Protein AF-A0A7W0YR67-F1 (afdb_monomer_lite)

Radius of gyration: 25.01 Å; chains: 1; bounding box: 57×49×64 Å

Sequence (135 aa):
MSIEDPDMTQKIRAREPGALRSVVREHLPVLLRAARAAGLPPDRAEDAVQETFLTFLRRAHEFDGRARVRTWLYGILLNKVSREREGVRRAEETDEIDAVVEARFNESGRWSRPPRGPDARADVPPRACLARRLP

pLDDT: mean 79.94, std 18.49, range [32.81, 98.31]

Structure (mmCIF, N/CA/C/O backbone):
data_AF-A0A7W0YR67-F1
#
_entry.id   AF-A0A7W0YR67-F1
#
loop_
_atom_site.group_PDB
_atom_site.id
_atom_site.type_symbol
_atom_site.label_atom_id
_atom_site.label_alt_id
_atom_site.label_comp_id
_atom_site.label_asym_id
_atom_site.label_entity_id
_atom_site.label_seq_id
_atom_site.pdbx_PDB_ins_code
_atom_site.Cartn_x
_atom_site.Cartn_y
_atom_site.Cartn_z
_atom_site.occupancy
_atom_site.B_iso_or_equiv
_atom_site.auth_seq_id
_atom_site.auth_comp_id
_atom_site.auth_asym_id
_atom_site.auth_atom_id
_atom_site.pdbx_PDB_model_num
ATOM 1 N N . MET A 1 1 ? -0.780 -4.186 20.617 1.00 58.69 1 MET A N 1
ATOM 2 C CA . MET A 1 1 ? -2.142 -3.918 20.121 1.00 58.69 1 MET A CA 1
ATOM 3 C C . MET A 1 1 ? -2.432 -4.945 19.042 1.00 58.69 1 MET A C 1
ATOM 5 O O . MET A 1 1 ? -1.643 -5.026 18.107 1.00 58.69 1 MET A O 1
ATOM 9 N N . SER A 1 2 ? -3.438 -5.796 19.249 1.00 68.75 2 SER A N 1
ATOM 10 C CA . SER A 1 2 ? -3.843 -6.839 18.292 1.00 68.75 2 SER A CA 1
ATOM 11 C C . SER A 1 2 ? -4.813 -6.241 17.269 1.00 68.75 2 SER A C 1
ATOM 13 O O . SER A 1 2 ? -5.603 -5.381 17.644 1.00 68.75 2 SER A O 1
ATOM 15 N N . ILE A 1 3 ? -4.778 -6.662 16.002 1.00 67.75 3 ILE A N 1
ATOM 16 C CA . ILE A 1 3 ? -5.771 -6.244 14.988 1.00 67.75 3 ILE A CA 1
ATOM 17 C C . ILE A 1 3 ? -7.176 -6.804 15.228 1.00 67.75 3 ILE A C 1
ATOM 19 O O . ILE A 1 3 ? -8.126 -6.316 14.624 1.00 67.75 3 ILE A O 1
ATOM 23 N N . GLU A 1 4 ? -7.307 -7.786 16.119 1.00 71.44 4 GLU A N 1
ATOM 24 C CA . GLU A 1 4 ? -8.591 -8.355 16.551 1.00 71.44 4 GLU A CA 1
ATOM 25 C C . GLU A 1 4 ? -9.282 -7.518 17.637 1.00 71.44 4 GLU A C 1
ATOM 27 O O . GLU A 1 4 ? -10.349 -7.883 18.121 1.00 71.44 4 GLU A O 1
ATOM 32 N N . ASP A 1 5 ? -8.673 -6.398 18.032 1.00 77.19 5 ASP A N 1
ATOM 33 C CA . ASP A 1 5 ? -9.279 -5.429 18.936 1.00 77.19 5 ASP A CA 1
ATOM 34 C C . ASP A 1 5 ? -10.636 -4.961 18.363 1.00 77.19 5 ASP A C 1
ATOM 36 O O . ASP A 1 5 ? -10.673 -4.478 17.224 1.00 77.19 5 ASP A O 1
ATOM 40 N N . PRO A 1 6 ? -11.749 -5.100 19.109 1.00 76.50 6 PRO A N 1
ATOM 41 C CA . PRO A 1 6 ? -13.081 -4.727 18.630 1.00 76.50 6 PRO A CA 1
ATOM 42 C C . PRO A 1 6 ? -13.163 -3.252 18.211 1.00 76.50 6 PRO A C 1
ATOM 44 O O . PRO A 1 6 ? -13.922 -2.913 17.301 1.00 76.50 6 PRO A O 1
ATOM 47 N N . ASP A 1 7 ? -12.308 -2.397 18.779 1.00 89.19 7 ASP A N 1
ATOM 48 C CA . ASP A 1 7 ? -12.262 -0.967 18.474 1.00 89.19 7 ASP A CA 1
ATOM 49 C C . ASP A 1 7 ? -11.269 -0.622 17.353 1.00 89.19 7 ASP A C 1
ATOM 51 O O . ASP A 1 7 ? -11.077 0.552 17.023 1.00 89.19 7 ASP A O 1
ATOM 55 N N . MET A 1 8 ? -10.624 -1.614 16.724 1.00 88.75 8 MET A N 1
ATOM 56 C CA . MET A 1 8 ? -9.596 -1.386 15.701 1.00 88.75 8 MET A CA 1
ATOM 57 C C . MET A 1 8 ? -10.107 -0.506 14.554 1.00 88.75 8 MET A C 1
ATOM 59 O O . MET A 1 8 ? -9.393 0.382 14.086 1.00 88.75 8 MET A O 1
ATOM 63 N N . THR A 1 9 ? -11.362 -0.685 14.137 1.00 92.81 9 THR A N 1
ATOM 64 C CA . THR A 1 9 ? -11.992 0.155 13.106 1.00 92.81 9 THR A CA 1
ATOM 65 C C . THR A 1 9 ? -12.023 1.625 13.521 1.00 92.81 9 THR A C 1
ATOM 67 O O . THR A 1 9 ? -11.629 2.494 12.740 1.00 92.81 9 THR A O 1
ATOM 70 N N . GLN A 1 10 ? -12.440 1.921 14.754 1.00 94.50 10 GLN A N 1
ATOM 71 C CA . GLN A 1 10 ? -12.506 3.291 15.259 1.00 94.50 10 GLN A CA 1
ATOM 72 C C . GLN A 1 10 ? -11.108 3.900 15.389 1.00 94.50 10 GLN A C 1
ATOM 74 O O . GLN A 1 10 ? -10.892 5.032 14.956 1.00 94.50 10 GLN A O 1
ATOM 79 N N . LYS A 1 11 ? -10.138 3.129 15.888 1.00 94.69 11 LYS A N 1
ATOM 80 C CA . LYS A 1 11 ? -8.743 3.570 16.036 1.00 94.69 11 LYS A CA 1
ATOM 81 C C . LYS A 1 11 ? -8.080 3.855 14.685 1.00 94.69 11 LYS A C 1
ATOM 83 O O . LYS A 1 11 ? -7.356 4.842 14.547 1.00 94.69 11 LYS A O 1
ATOM 88 N N . ILE A 1 12 ? -8.363 3.047 13.658 1.00 95.81 12 ILE A N 1
ATOM 89 C CA . ILE A 1 12 ? -7.921 3.307 12.277 1.00 95.81 12 ILE A CA 1
ATOM 90 C C . ILE A 1 12 ? -8.550 4.602 11.750 1.00 95.81 12 ILE A C 1
ATOM 92 O O . ILE A 1 12 ? -7.826 5.450 11.222 1.00 95.81 12 ILE A O 1
ATOM 96 N N . ARG A 1 13 ? -9.864 4.799 11.930 1.00 95.12 13 ARG A N 1
ATOM 97 C CA . ARG A 1 13 ? -10.559 6.021 11.482 1.00 95.12 13 ARG A CA 1
ATOM 98 C C . ARG A 1 13 ? -10.021 7.278 12.152 1.00 95.12 13 ARG A C 1
ATOM 100 O O . ARG A 1 13 ? -9.799 8.279 11.475 1.00 95.12 13 ARG A O 1
ATOM 107 N N . ALA A 1 14 ? -9.767 7.202 13.456 1.00 95.69 14 ALA A N 1
ATOM 108 C CA . ALA A 1 14 ? -9.162 8.267 14.251 1.00 95.69 14 ALA A CA 1
ATOM 109 C C . ALA A 1 14 ? -7.672 8.491 13.931 1.00 95.69 14 ALA A C 1
ATOM 111 O O . ALA A 1 14 ? -7.052 9.398 14.481 1.00 95.69 14 ALA A O 1
ATOM 112 N N . ARG A 1 15 ? -7.092 7.685 13.028 1.00 95.88 15 ARG A N 1
ATOM 113 C CA . ARG A 1 15 ? -5.674 7.700 12.653 1.00 95.88 15 ARG A CA 1
ATOM 114 C C . ARG A 1 15 ? -4.746 7.568 13.859 1.00 95.88 15 ARG A C 1
ATOM 116 O O . ARG A 1 15 ? -3.670 8.167 13.890 1.00 95.88 15 ARG A O 1
ATOM 123 N N . GLU A 1 16 ? -5.135 6.750 14.833 1.00 96.88 16 GLU A N 1
ATOM 124 C CA . GLU A 1 16 ? -4.297 6.501 15.997 1.00 96.88 16 GLU A CA 1
ATOM 125 C C . GLU A 1 16 ? -2.961 5.876 15.567 1.00 96.88 16 GLU A C 1
ATOM 127 O O . GLU A 1 16 ? -2.945 4.806 14.943 1.00 96.88 16 GLU A O 1
ATOM 132 N N . PRO A 1 17 ? -1.814 6.480 15.927 1.00 95.69 17 PRO A N 1
ATOM 133 C CA . PRO A 1 17 ? -0.513 5.998 15.476 1.00 95.69 17 PRO A CA 1
ATOM 134 C C . PRO A 1 17 ? -0.233 4.531 15.839 1.00 95.69 17 PRO A C 1
ATOM 136 O O . PRO A 1 17 ? 0.445 3.826 15.091 1.00 95.69 17 PRO A O 1
ATOM 139 N N . GLY A 1 18 ? -0.758 4.048 16.972 1.00 95.69 18 GLY A N 1
ATOM 140 C CA . GLY A 1 18 ? -0.630 2.653 17.405 1.00 95.69 18 GLY A CA 1
ATOM 141 C C . GLY A 1 18 ? -1.379 1.659 16.510 1.00 95.69 18 GLY A C 1
ATOM 142 O O . GLY A 1 18 ? -0.810 0.625 16.145 1.00 95.69 18 GLY A O 1
ATOM 143 N N . ALA A 1 19 ? -2.610 1.987 16.104 1.00 95.31 19 ALA A N 1
ATOM 144 C CA . ALA A 1 19 ? -3.396 1.187 15.161 1.00 95.31 19 ALA A CA 1
ATOM 145 C C . ALA A 1 19 ? -2.720 1.118 13.798 1.00 95.31 19 ALA A C 1
ATOM 147 O O . ALA A 1 19 ? -2.440 0.028 13.300 1.00 95.31 19 ALA A O 1
ATOM 148 N N . LEU A 1 20 ? -2.381 2.279 13.234 1.00 95.69 20 LEU A N 1
ATOM 149 C CA . LEU A 1 20 ? -1.775 2.359 11.907 1.00 95.69 20 LEU A CA 1
ATOM 150 C C . LEU A 1 20 ? -0.446 1.590 11.848 1.00 95.69 20 LEU A C 1
ATOM 152 O O . LEU A 1 20 ? -0.234 0.803 10.927 1.00 95.69 20 LEU A O 1
ATOM 156 N N . ARG A 1 21 ? 0.419 1.738 12.864 1.00 96.62 21 ARG A N 1
ATOM 157 C CA . ARG A 1 21 ? 1.674 0.971 12.958 1.00 96.62 21 ARG A CA 1
ATOM 158 C C . ARG A 1 21 ? 1.444 -0.535 13.048 1.00 96.62 21 ARG A C 1
ATOM 160 O O . ARG A 1 21 ? 2.203 -1.292 12.448 1.00 96.62 21 ARG A O 1
ATOM 167 N N . SER A 1 22 ? 0.422 -0.970 13.784 1.00 95.88 22 SER A N 1
ATOM 168 C CA . SER A 1 22 ? 0.108 -2.396 13.927 1.00 95.88 22 SER A CA 1
ATOM 169 C C . SER A 1 22 ? -0.335 -2.995 12.592 1.00 95.88 22 SER A C 1
ATOM 171 O O . SER A 1 22 ? 0.222 -4.007 12.175 1.00 95.88 22 SER A O 1
ATOM 173 N N . VAL A 1 23 ? -1.224 -2.300 11.874 1.00 95.88 23 VAL A N 1
ATOM 174 C CA . VAL A 1 23 ? -1.679 -2.680 10.526 1.00 95.88 23 VAL A CA 1
ATOM 175 C C . VAL A 1 23 ? -0.507 -2.799 9.548 1.00 95.88 23 VAL A C 1
ATOM 177 O O . VAL A 1 23 ? -0.395 -3.798 8.838 1.00 95.88 23 VAL A O 1
ATOM 180 N N . VAL A 1 24 ? 0.387 -1.803 9.518 1.00 96.38 24 VAL A N 1
ATOM 181 C CA . VAL A 1 24 ? 1.557 -1.818 8.625 1.00 96.38 24 VAL A CA 1
ATOM 182 C C . VAL A 1 24 ? 2.472 -2.995 8.951 1.00 96.38 24 VAL A C 1
ATOM 184 O O . VAL A 1 24 ? 2.783 -3.790 8.067 1.00 96.38 24 VAL A O 1
ATOM 187 N N . ARG A 1 25 ? 2.876 -3.136 10.219 1.00 96.56 25 ARG A N 1
ATOM 188 C CA . ARG A 1 25 ? 3.815 -4.180 10.655 1.00 96.56 25 ARG A CA 1
ATOM 189 C C . ARG A 1 25 ? 3.313 -5.580 10.321 1.00 96.56 25 ARG A C 1
ATOM 191 O O . ARG A 1 25 ? 4.094 -6.426 9.902 1.00 96.56 25 ARG A O 1
ATOM 198 N N . GLU A 1 26 ? 2.023 -5.819 10.510 1.00 95.94 26 GLU A N 1
ATOM 199 C CA . GLU A 1 26 ? 1.439 -7.135 10.296 1.00 95.94 26 GLU A CA 1
ATOM 200 C C . GLU A 1 26 ? 1.235 -7.470 8.816 1.00 95.94 26 GLU A C 1
ATOM 202 O O . GLU A 1 26 ? 1.447 -8.609 8.393 1.00 95.94 26 GLU A O 1
ATOM 207 N N . HIS A 1 27 ? 0.852 -6.485 8.003 1.00 96.12 27 HIS A N 1
ATOM 208 C CA . HIS A 1 27 ? 0.511 -6.745 6.608 1.00 96.12 27 HIS A CA 1
ATOM 209 C C . HIS A 1 27 ? 1.664 -6.530 5.623 1.00 96.12 27 HIS A C 1
ATOM 211 O O . HIS A 1 27 ? 1.595 -7.042 4.505 1.00 96.12 27 HIS A O 1
ATOM 217 N N . LEU A 1 28 ? 2.747 -5.856 6.018 1.00 97.50 28 LEU A N 1
ATOM 218 C CA . LEU A 1 28 ? 3.899 -5.608 5.145 1.00 97.50 28 LEU A CA 1
ATOM 219 C C . LEU A 1 28 ? 4.462 -6.901 4.515 1.00 97.50 28 LEU A C 1
ATOM 221 O O . LEU A 1 28 ? 4.543 -6.957 3.284 1.00 97.50 28 LEU A O 1
ATOM 225 N N . PRO A 1 29 ? 4.774 -7.980 5.270 1.00 97.19 29 PRO A N 1
ATOM 226 C CA . PRO A 1 29 ? 5.388 -9.169 4.676 1.00 97.19 29 PRO A CA 1
ATOM 227 C C . PRO A 1 29 ? 4.463 -9.889 3.691 1.00 97.19 29 PRO A C 1
ATOM 229 O O . PRO A 1 29 ? 4.916 -10.448 2.694 1.00 97.19 29 PRO A O 1
ATOM 232 N N . VAL A 1 30 ? 3.156 -9.901 3.968 1.00 95.69 30 VAL A N 1
ATOM 233 C CA . VAL A 1 30 ? 2.180 -10.597 3.122 1.00 95.69 30 VAL A CA 1
ATOM 234 C C . VAL A 1 30 ? 1.865 -9.812 1.850 1.00 95.69 30 VAL A C 1
ATOM 236 O O . VAL A 1 30 ? 1.737 -10.426 0.793 1.00 95.69 30 VAL A O 1
ATOM 239 N N . LEU A 1 31 ? 1.814 -8.478 1.915 1.00 97.19 31 LEU A N 1
ATOM 240 C CA . LEU A 1 31 ? 1.637 -7.640 0.729 1.00 97.19 31 LEU A CA 1
ATOM 241 C C . LEU A 1 31 ? 2.867 -7.688 -0.183 1.00 97.19 31 LEU A C 1
ATOM 243 O O . LEU A 1 31 ? 2.699 -7.801 -1.392 1.00 97.19 31 LEU A O 1
ATOM 247 N N . LEU A 1 32 ? 4.085 -7.711 0.372 1.00 97.94 32 LEU A N 1
ATOM 248 C CA . LEU A 1 32 ? 5.309 -7.905 -0.419 1.00 97.94 32 LEU A CA 1
ATOM 249 C C . LEU A 1 32 ? 5.310 -9.254 -1.146 1.00 97.94 32 LEU A C 1
ATOM 251 O O . LEU A 1 32 ? 5.583 -9.312 -2.344 1.00 97.94 32 LEU A O 1
ATOM 255 N N . ARG A 1 33 ? 4.948 -10.344 -0.451 1.00 97.19 33 ARG A N 1
ATOM 256 C CA . ARG A 1 33 ? 4.793 -11.662 -1.092 1.00 97.19 33 ARG A CA 1
ATOM 257 C C . ARG A 1 33 ? 3.730 -11.639 -2.188 1.00 97.19 33 ARG A C 1
ATOM 259 O O . ARG A 1 33 ? 3.956 -12.211 -3.246 1.00 97.19 33 ARG A O 1
ATOM 266 N N . ALA A 1 34 ? 2.600 -10.975 -1.953 1.00 94.44 34 ALA A N 1
ATOM 267 C CA . ALA A 1 34 ? 1.525 -10.869 -2.935 1.00 94.44 34 ALA A CA 1
ATOM 268 C C . ALA A 1 34 ? 1.940 -10.062 -4.176 1.00 94.44 34 ALA A C 1
ATOM 270 O O . ALA A 1 34 ? 1.661 -10.490 -5.290 1.00 94.44 34 ALA A O 1
ATOM 271 N N . ALA A 1 35 ? 2.640 -8.940 -3.999 1.00 95.94 35 ALA A N 1
ATOM 272 C CA . ALA A 1 35 ? 3.143 -8.116 -5.097 1.00 95.94 35 ALA A CA 1
ATOM 273 C C . ALA A 1 35 ? 4.148 -8.884 -5.973 1.00 95.94 35 ALA A C 1
ATOM 275 O O . ALA A 1 35 ? 4.029 -8.888 -7.197 1.00 95.94 35 ALA A O 1
ATOM 276 N N . ARG A 1 36 ? 5.078 -9.615 -5.343 1.00 95.56 36 ARG A N 1
ATOM 277 C CA . ARG A 1 36 ? 6.039 -10.489 -6.038 1.00 95.56 36 ARG A CA 1
ATOM 278 C C . ARG A 1 36 ? 5.351 -11.661 -6.740 1.00 95.56 36 ARG A C 1
ATOM 280 O O . ARG A 1 36 ? 5.664 -11.956 -7.886 1.00 95.56 36 ARG A O 1
ATOM 287 N N . ALA A 1 37 ? 4.370 -12.299 -6.095 1.00 92.75 37 ALA A N 1
ATOM 288 C CA . ALA A 1 37 ? 3.561 -13.355 -6.714 1.00 92.75 37 ALA A CA 1
ATOM 289 C C . ALA A 1 37 ? 2.728 -12.833 -7.898 1.00 92.75 37 ALA A C 1
ATOM 291 O O . ALA A 1 37 ? 2.429 -13.577 -8.828 1.00 92.75 37 ALA A O 1
ATOM 292 N N . ALA A 1 38 ? 2.402 -11.541 -7.897 1.00 90.50 38 ALA A N 1
ATOM 293 C CA . ALA A 1 38 ? 1.820 -10.850 -9.035 1.00 90.50 38 ALA A CA 1
ATOM 294 C C . ALA A 1 38 ? 2.870 -10.417 -10.082 1.00 90.50 38 ALA A C 1
ATOM 296 O O . ALA A 1 38 ? 2.575 -9.592 -10.942 1.00 90.50 38 ALA A O 1
ATOM 297 N N . GLY A 1 39 ? 4.081 -10.973 -10.060 1.00 89.81 39 GLY A N 1
ATOM 298 C CA . GLY A 1 39 ? 5.079 -10.813 -11.118 1.00 89.81 39 GLY A CA 1
ATOM 299 C C . GLY A 1 39 ? 5.775 -9.454 -11.159 1.00 89.81 39 GLY A C 1
ATOM 300 O O . GLY A 1 39 ? 6.404 -9.149 -12.166 1.00 89.81 39 GLY A O 1
ATOM 301 N N . LEU A 1 40 ? 5.664 -8.629 -10.111 1.00 92.19 40 LEU A N 1
ATOM 302 C CA . LEU A 1 40 ? 6.486 -7.423 -10.017 1.00 92.19 40 LEU A CA 1
ATOM 303 C C . LEU A 1 40 ? 7.932 -7.790 -9.640 1.00 92.19 40 LEU A C 1
ATOM 305 O O . LEU A 1 40 ? 8.122 -8.630 -8.749 1.00 92.19 40 LEU A O 1
ATOM 309 N N . PRO A 1 41 ? 8.944 -7.147 -10.256 1.00 93.06 41 PRO A N 1
ATOM 310 C CA . PRO A 1 41 ? 10.323 -7.265 -9.801 1.00 93.06 41 PRO A CA 1
ATOM 311 C C . PRO A 1 41 ? 10.477 -6.695 -8.374 1.00 93.06 41 PRO A C 1
ATOM 313 O O . PRO A 1 41 ? 9.595 -5.967 -7.904 1.00 93.06 41 PRO A O 1
ATOM 316 N N . PRO A 1 42 ? 11.544 -7.061 -7.636 1.00 94.31 42 PRO A N 1
ATOM 317 C CA . PRO A 1 42 ? 11.665 -6.765 -6.206 1.00 94.31 42 PRO A CA 1
ATOM 318 C C . PRO A 1 42 ? 11.503 -5.285 -5.834 1.00 94.31 42 PRO A C 1
ATOM 320 O O . PRO A 1 42 ? 10.766 -4.986 -4.897 1.00 94.31 42 PRO A O 1
ATOM 323 N N . ASP A 1 43 ? 12.130 -4.391 -6.594 1.00 94.69 43 ASP A N 1
ATOM 324 C CA . ASP A 1 43 ? 12.062 -2.933 -6.464 1.00 94.69 43 ASP A CA 1
ATOM 325 C C . ASP A 1 43 ? 10.627 -2.418 -6.651 1.00 94.69 43 ASP A C 1
ATOM 327 O O . ASP A 1 43 ? 10.063 -1.770 -5.768 1.00 94.69 43 ASP A O 1
ATOM 331 N N . ARG A 1 44 ? 9.964 -2.817 -7.742 1.00 94.88 44 ARG A N 1
ATOM 332 C CA . ARG A 1 44 ? 8.577 -2.411 -8.021 1.00 94.88 44 ARG A CA 1
ATOM 333 C C . ARG A 1 44 ? 7.581 -2.987 -7.028 1.00 94.88 44 ARG A C 1
ATOM 335 O O . ARG A 1 44 ? 6.565 -2.361 -6.732 1.00 94.88 44 ARG A O 1
ATOM 342 N N . ALA A 1 45 ? 7.846 -4.180 -6.502 1.00 96.31 45 ALA A N 1
ATOM 343 C CA . ALA A 1 45 ? 7.025 -4.771 -5.456 1.00 96.31 45 ALA A CA 1
ATOM 344 C C . ALA A 1 45 ? 7.101 -3.954 -4.157 1.00 96.31 45 ALA A C 1
ATOM 346 O O . ALA A 1 45 ? 6.074 -3.749 -3.507 1.00 96.31 45 ALA A O 1
ATOM 347 N N . GLU A 1 46 ? 8.290 -3.479 -3.784 1.00 97.44 46 GLU A N 1
ATOM 348 C CA . GLU A 1 46 ? 8.481 -2.617 -2.616 1.00 97.44 46 GLU A CA 1
ATOM 349 C C . GLU A 1 46 ? 7.779 -1.272 -2.797 1.00 97.44 46 GLU A C 1
ATOM 351 O O . GLU A 1 46 ? 7.025 -0.862 -1.910 1.00 97.44 46 GLU A O 1
ATOM 356 N N . ASP A 1 47 ? 7.926 -0.641 -3.958 1.00 96.62 47 ASP A N 1
ATOM 357 C CA . ASP A 1 47 ? 7.258 0.624 -4.274 1.00 96.62 47 ASP A CA 1
ATOM 358 C C . ASP A 1 47 ? 5.730 0.488 -4.261 1.00 96.62 47 ASP A C 1
ATOM 360 O O . ASP A 1 47 ? 5.032 1.255 -3.590 1.00 96.62 47 ASP A O 1
ATOM 364 N N . ALA A 1 48 ? 5.182 -0.546 -4.906 1.00 96.94 48 ALA A N 1
ATOM 365 C CA . ALA A 1 48 ? 3.739 -0.788 -4.925 1.00 96.94 48 ALA A CA 1
ATOM 366 C C . ALA A 1 48 ? 3.161 -0.979 -3.511 1.00 96.94 48 ALA A C 1
ATOM 368 O O . ALA A 1 48 ? 2.057 -0.507 -3.203 1.00 96.94 48 ALA A O 1
ATOM 369 N N . VAL A 1 49 ? 3.896 -1.653 -2.621 1.00 98.19 49 VAL A N 1
ATOM 370 C CA . VAL A 1 49 ? 3.486 -1.846 -1.224 1.00 98.19 49 VAL A CA 1
ATOM 371 C C . VAL A 1 49 ? 3.606 -0.552 -0.418 1.00 98.19 49 VAL A C 1
ATOM 373 O O . VAL A 1 49 ? 2.692 -0.230 0.347 1.00 98.19 49 VAL A O 1
ATOM 376 N N . GLN A 1 50 ? 4.666 0.232 -0.615 1.00 97.69 50 GLN A N 1
ATOM 377 C CA . GLN A 1 50 ? 4.799 1.553 0.004 1.00 97.69 50 GLN A CA 1
ATOM 378 C C . GLN A 1 50 ? 3.633 2.465 -0.390 1.00 97.69 50 GLN A C 1
ATOM 380 O O . GLN A 1 50 ? 2.946 3.016 0.475 1.00 97.69 50 GLN A O 1
ATOM 385 N N . GLU A 1 51 ? 3.321 2.561 -1.682 1.00 97.75 51 GLU A N 1
ATOM 386 C CA . GLU A 1 51 ? 2.190 3.350 -2.169 1.00 97.75 51 GLU A CA 1
ATOM 387 C C . GLU A 1 51 ? 0.841 2.851 -1.645 1.00 97.75 51 GLU A C 1
ATOM 389 O O . GLU A 1 51 ? -0.078 3.650 -1.405 1.00 97.75 51 GLU A O 1
ATOM 394 N N . THR A 1 52 ? 0.713 1.535 -1.459 1.00 98.31 52 THR A N 1
ATOM 395 C CA . THR A 1 52 ? -0.462 0.917 -0.844 1.00 98.31 52 THR A CA 1
ATOM 396 C C . THR A 1 52 ? -0.650 1.436 0.575 1.00 98.31 52 THR A C 1
ATOM 398 O O . THR A 1 52 ? -1.732 1.930 0.905 1.00 98.31 52 THR A O 1
ATOM 401 N N . PHE A 1 53 ? 0.403 1.427 1.395 1.00 98.31 53 PHE A N 1
ATOM 402 C CA . PHE A 1 53 ? 0.328 1.946 2.758 1.00 98.31 53 PHE A CA 1
ATOM 403 C C . PHE A 1 53 ? 0.140 3.462 2.813 1.00 98.31 53 PHE A C 1
ATOM 405 O O . PHE A 1 53 ? -0.659 3.937 3.615 1.00 98.31 53 PHE A O 1
ATOM 412 N N . LEU A 1 54 ? 0.773 4.235 1.930 1.00 98.31 54 LEU A N 1
ATOM 413 C CA . LEU A 1 54 ? 0.518 5.676 1.834 1.00 98.31 54 LEU A CA 1
ATOM 414 C C . LEU A 1 54 ? -0.951 5.967 1.490 1.00 98.31 54 LEU A C 1
ATOM 416 O O . LEU A 1 54 ? -1.560 6.884 2.042 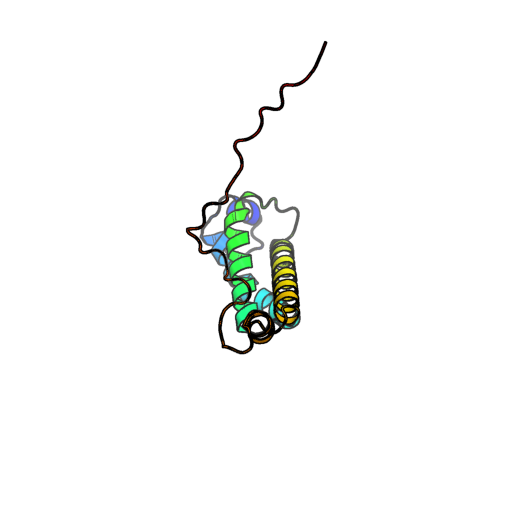1.00 98.31 54 LEU A O 1
ATOM 420 N N . THR A 1 55 ? -1.547 5.171 0.600 1.00 97.94 55 THR A N 1
ATOM 421 C CA . THR A 1 55 ? -2.969 5.287 0.246 1.00 97.94 55 THR A CA 1
ATOM 422 C C . THR A 1 55 ? -3.866 4.899 1.413 1.00 97.94 55 THR A C 1
ATOM 424 O O . THR A 1 55 ? -4.807 5.633 1.712 1.00 97.94 55 THR A O 1
ATOM 427 N N . PHE A 1 56 ? -3.542 3.809 2.107 1.00 97.38 56 PHE A N 1
ATOM 428 C CA . PHE A 1 56 ? -4.200 3.406 3.347 1.00 97.38 56 PHE A CA 1
ATOM 429 C C . PHE A 1 56 ? -4.172 4.532 4.390 1.00 97.38 56 PHE A C 1
ATOM 431 O O . PHE A 1 56 ? -5.225 4.920 4.879 1.00 97.38 56 PHE A O 1
ATOM 438 N N . LEU A 1 57 ? -3.008 5.127 4.672 1.00 97.25 57 LEU A N 1
ATOM 439 C CA . LEU A 1 57 ? -2.864 6.207 5.657 1.00 97.25 57 LEU A CA 1
ATOM 440 C C . LEU A 1 57 ? -3.705 7.438 5.287 1.00 97.25 57 LEU A C 1
ATOM 442 O O . LEU A 1 57 ? -4.417 7.988 6.131 1.00 97.25 57 LEU A O 1
ATOM 446 N N . ARG A 1 58 ? -3.687 7.844 4.009 1.00 97.44 58 ARG A N 1
ATOM 447 C CA . ARG A 1 58 ? -4.527 8.946 3.511 1.00 97.44 58 ARG A CA 1
ATOM 448 C C . ARG A 1 58 ? -6.015 8.639 3.675 1.00 97.44 58 ARG A C 1
ATOM 450 O O . ARG A 1 58 ? -6.770 9.499 4.121 1.00 97.44 58 ARG A O 1
ATOM 457 N N . ARG A 1 59 ? -6.439 7.412 3.380 1.00 96.62 59 ARG A N 1
ATOM 458 C CA . ARG A 1 59 ? -7.853 7.013 3.387 1.00 96.62 59 ARG A CA 1
ATOM 459 C C . ARG A 1 59 ? -8.321 6.356 4.682 1.00 96.62 59 ARG A C 1
ATOM 461 O O . ARG A 1 59 ? -9.468 5.953 4.759 1.00 96.62 59 ARG A O 1
ATOM 468 N N . ALA A 1 60 ? -7.487 6.278 5.718 1.00 96.44 60 ALA A N 1
ATOM 469 C CA . ALA A 1 60 ? -7.811 5.559 6.955 1.00 96.44 60 ALA A CA 1
ATOM 470 C C . ALA A 1 60 ? -9.130 6.029 7.604 1.00 96.44 60 ALA A C 1
ATOM 472 O O . ALA A 1 60 ? -9.905 5.218 8.094 1.00 96.44 60 ALA A O 1
ATOM 473 N N . HIS A 1 61 ? -9.426 7.328 7.517 1.00 95.06 61 HIS A N 1
ATOM 474 C CA . HIS A 1 61 ? -10.680 7.940 7.968 1.00 95.06 61 HIS A CA 1
ATOM 475 C C . HIS A 1 61 ? -11.946 7.443 7.234 1.00 95.06 61 HIS A C 1
ATOM 477 O O . HIS A 1 61 ? -13.039 7.500 7.796 1.00 95.06 61 HIS A O 1
ATOM 483 N N . GLU A 1 62 ? -11.806 6.937 6.006 1.00 94.50 62 GLU A N 1
ATOM 484 C CA . GLU A 1 62 ? -12.893 6.382 5.186 1.00 94.50 62 GLU A CA 1
ATOM 485 C C . GLU A 1 62 ? -13.174 4.909 5.516 1.00 94.50 62 GLU A C 1
ATOM 487 O O . GLU A 1 62 ? -14.202 4.373 5.108 1.00 94.50 62 GLU A O 1
ATOM 492 N N . PHE A 1 63 ? -12.282 4.237 6.251 1.00 93.25 63 PHE A N 1
ATOM 493 C CA . PHE A 1 63 ? -12.458 2.832 6.603 1.00 93.25 63 PHE A CA 1
ATOM 494 C C . PHE A 1 63 ? -13.674 2.663 7.522 1.00 93.25 63 PHE A C 1
ATOM 496 O O . PHE A 1 63 ? -13.762 3.277 8.581 1.00 93.25 63 PHE A O 1
ATOM 503 N N . ASP A 1 64 ? -14.641 1.844 7.124 1.00 87.50 64 ASP A N 1
ATOM 504 C CA . ASP A 1 64 ? -15.916 1.668 7.835 1.00 87.50 64 ASP A CA 1
ATOM 505 C C . ASP A 1 64 ? -16.095 0.267 8.433 1.00 87.50 64 ASP A C 1
ATOM 507 O O . ASP A 1 64 ? -17.139 -0.032 9.005 1.00 87.50 64 ASP A O 1
ATOM 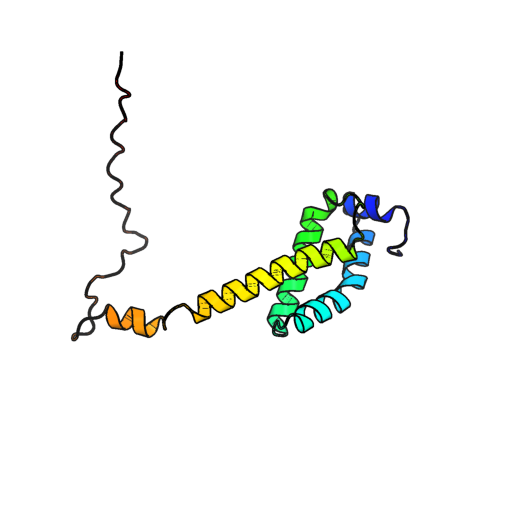511 N N . GLY A 1 65 ? -15.080 -0.593 8.314 1.00 87.12 65 GLY A N 1
ATOM 512 C CA . GLY A 1 65 ? -15.106 -1.948 8.860 1.00 87.12 65 GLY A CA 1
ATOM 513 C C . GLY A 1 65 ? -16.002 -2.932 8.101 1.00 87.12 65 GLY A C 1
ATOM 514 O O . GLY A 1 65 ? -16.083 -4.087 8.512 1.00 87.12 65 GLY A O 1
ATOM 515 N N . ARG A 1 66 ? -16.634 -2.544 6.978 1.00 85.25 66 ARG A N 1
ATOM 516 C CA . ARG A 1 66 ? -17.445 -3.475 6.162 1.00 85.25 66 ARG A CA 1
ATOM 517 C C . ARG A 1 66 ? -16.611 -4.592 5.534 1.00 85.25 66 ARG A C 1
ATOM 519 O O . ARG A 1 66 ? -17.117 -5.682 5.285 1.00 85.25 66 ARG A O 1
ATOM 526 N N . ALA A 1 67 ? -15.331 -4.326 5.286 1.00 83.44 67 ALA A N 1
ATOM 527 C CA . ALA A 1 67 ? -14.353 -5.308 4.841 1.00 83.44 67 ALA A CA 1
ATOM 528 C C . ALA A 1 67 ? -13.229 -5.449 5.875 1.00 83.44 67 ALA A C 1
ATOM 530 O O . ALA A 1 67 ? -12.867 -4.489 6.555 1.00 83.44 67 ALA A O 1
ATOM 531 N N . ARG A 1 68 ? -12.612 -6.636 5.944 1.00 88.06 68 ARG A N 1
ATOM 532 C CA . ARG A 1 68 ? -11.388 -6.838 6.736 1.00 88.06 68 ARG A CA 1
ATOM 533 C C . ARG A 1 68 ? -10.280 -5.916 6.214 1.00 88.06 68 ARG A C 1
ATOM 535 O O . ARG A 1 68 ? -10.127 -5.770 5.000 1.00 88.06 68 ARG A O 1
ATOM 542 N N . VAL A 1 69 ? -9.450 -5.378 7.110 1.00 91.56 69 VAL A N 1
ATOM 543 C CA . VAL A 1 69 ? -8.317 -4.491 6.763 1.00 91.56 69 VAL A CA 1
ATOM 544 C C . VAL A 1 69 ? -7.421 -5.115 5.691 1.00 91.56 69 VAL A C 1
ATOM 546 O O . VAL A 1 69 ? -7.088 -4.464 4.703 1.00 91.56 69 VAL A O 1
ATOM 549 N N . ARG A 1 70 ? -7.115 -6.412 5.826 1.00 89.81 70 ARG A N 1
ATOM 550 C CA . ARG A 1 70 ? -6.372 -7.175 4.816 1.00 89.81 70 ARG A CA 1
ATOM 551 C C . ARG A 1 70 ? -7.013 -7.068 3.431 1.00 89.81 70 ARG A C 1
ATOM 553 O O . ARG A 1 70 ? -6.321 -6.745 2.475 1.00 89.81 70 ARG A O 1
ATOM 560 N N . THR A 1 71 ? -8.315 -7.314 3.312 1.00 91.25 71 THR A N 1
ATOM 561 C CA . THR A 1 71 ? -9.032 -7.248 2.029 1.00 91.25 71 THR A CA 1
ATOM 562 C C . THR A 1 71 ? -8.955 -5.851 1.421 1.00 91.25 71 THR A C 1
ATOM 564 O O . THR A 1 71 ? -8.707 -5.712 0.226 1.00 91.25 71 THR A O 1
ATOM 567 N N . TRP A 1 72 ? -9.101 -4.814 2.246 1.00 93.38 72 TRP A N 1
ATOM 568 C CA . TRP A 1 72 ? -9.005 -3.431 1.789 1.00 93.38 72 TRP A CA 1
ATOM 569 C C . TRP A 1 72 ? -7.604 -3.085 1.263 1.00 93.38 72 TRP A C 1
ATOM 571 O O . TRP A 1 72 ? -7.473 -2.543 0.165 1.00 93.38 72 TRP A O 1
ATOM 581 N N . LEU A 1 73 ? -6.552 -3.488 1.984 1.00 95.19 73 LEU A N 1
ATOM 582 C CA . LEU A 1 73 ? -5.161 -3.325 1.550 1.00 95.19 73 LEU A CA 1
ATOM 583 C C . LEU A 1 73 ? -4.865 -4.079 0.249 1.00 95.19 73 LEU A C 1
ATOM 585 O O . LEU A 1 73 ? -4.215 -3.533 -0.637 1.00 95.19 73 LEU A O 1
ATOM 589 N N . TYR A 1 74 ? -5.370 -5.306 0.106 1.00 94.62 74 TYR A N 1
ATOM 590 C CA . TYR A 1 74 ? -5.219 -6.080 -1.127 1.00 94.62 74 TYR A CA 1
ATOM 591 C C . TYR A 1 74 ? -5.904 -5.406 -2.318 1.00 94.62 74 TYR A C 1
ATOM 593 O O . TYR A 1 74 ? -5.319 -5.354 -3.394 1.00 94.62 74 TYR A O 1
ATOM 601 N N . GLY A 1 75 ? -7.103 -4.845 -2.138 1.00 93.88 75 GLY A N 1
ATOM 602 C CA . GLY A 1 75 ? -7.777 -4.092 -3.199 1.00 93.88 75 GLY A CA 1
ATOM 603 C C . GLY A 1 75 ? -6.960 -2.883 -3.666 1.00 93.88 75 GLY A C 1
ATOM 604 O O . GLY A 1 75 ? -6.830 -2.642 -4.865 1.00 93.88 75 GLY A O 1
ATOM 605 N N . ILE A 1 76 ? -6.347 -2.153 -2.730 1.00 96.00 76 ILE A N 1
ATOM 606 C CA . ILE A 1 76 ? -5.430 -1.054 -3.061 1.00 96.00 76 ILE A CA 1
ATOM 607 C C . ILE A 1 76 ? -4.202 -1.592 -3.814 1.00 96.00 76 ILE A C 1
ATOM 609 O O . ILE A 1 76 ? -3.871 -1.058 -4.872 1.00 96.00 76 ILE A O 1
ATOM 613 N N . LEU A 1 77 ? -3.566 -2.657 -3.313 1.00 96.44 77 LEU A N 1
ATOM 614 C CA . LEU A 1 77 ? -2.370 -3.246 -3.920 1.00 96.44 77 LEU A CA 1
ATOM 615 C C . LEU A 1 77 ? -2.625 -3.727 -5.351 1.00 96.44 77 LEU A C 1
ATOM 617 O O . LEU A 1 77 ? -1.843 -3.421 -6.244 1.00 96.44 77 LEU A O 1
ATOM 621 N N . LEU A 1 78 ? -3.720 -4.448 -5.595 1.00 93.06 78 LEU A N 1
ATOM 622 C CA . LEU A 1 78 ? -4.047 -4.968 -6.926 1.00 93.06 78 LEU A CA 1
ATOM 623 C C . LEU A 1 78 ? -4.246 -3.838 -7.943 1.00 93.06 78 LEU A C 1
ATOM 625 O O . LEU A 1 78 ? -3.758 -3.936 -9.068 1.00 93.06 78 LEU A O 1
ATOM 629 N N . ASN A 1 79 ? -4.869 -2.730 -7.531 1.00 93.62 79 ASN A N 1
ATOM 630 C CA . ASN A 1 79 ? -4.975 -1.538 -8.373 1.00 93.62 79 ASN A CA 1
ATOM 631 C C . ASN A 1 79 ? -3.598 -0.942 -8.710 1.00 93.62 79 ASN A C 1
ATOM 633 O O . ASN A 1 79 ? -3.407 -0.445 -9.818 1.00 93.62 79 ASN A O 1
ATOM 637 N N . LYS A 1 80 ? -2.635 -0.983 -7.779 1.00 93.06 80 LYS A N 1
ATOM 638 C CA . LYS A 1 80 ? -1.257 -0.526 -8.021 1.00 93.06 80 LYS A CA 1
ATOM 639 C C . LYS A 1 80 ? -0.506 -1.452 -8.970 1.00 93.06 80 LYS A C 1
ATOM 641 O O . LYS A 1 80 ? 0.034 -0.980 -9.963 1.00 93.06 80 LYS A O 1
ATOM 646 N N . VAL A 1 81 ? -0.572 -2.760 -8.738 1.00 92.50 81 VAL A N 1
ATOM 647 C CA . VAL A 1 81 ? 0.033 -3.771 -9.617 1.00 92.50 81 VAL A CA 1
ATOM 648 C C . VAL A 1 81 ? -0.504 -3.665 -11.049 1.00 92.50 81 VAL A C 1
ATOM 650 O O . VAL A 1 81 ? 0.273 -3.741 -11.997 1.00 92.50 81 VAL A O 1
ATOM 653 N N . SER A 1 82 ? -1.816 -3.464 -11.227 1.00 90.12 82 SER A N 1
ATOM 654 C CA . SER A 1 82 ? -2.411 -3.294 -12.563 1.00 90.12 82 SER A CA 1
ATOM 655 C C . SER A 1 82 ? -1.824 -2.088 -13.296 1.00 90.12 82 SER A C 1
ATOM 657 O O . SER A 1 82 ? -1.438 -2.199 -14.456 1.00 90.12 82 SER A O 1
ATOM 659 N N . ARG A 1 83 ? -1.689 -0.952 -12.600 1.00 89.00 83 ARG A N 1
ATOM 660 C CA . ARG A 1 83 ? -1.132 0.282 -13.171 1.00 89.00 83 ARG A CA 1
ATOM 661 C C . ARG A 1 83 ? 0.339 0.148 -13.540 1.00 89.00 83 ARG A C 1
ATOM 663 O O . ARG A 1 83 ? 0.720 0.626 -14.603 1.00 89.00 83 ARG A O 1
ATOM 670 N N . GLU A 1 84 ? 1.142 -0.508 -12.702 1.00 87.38 84 GLU A N 1
ATOM 671 C CA . GLU A 1 84 ? 2.551 -0.781 -13.017 1.00 87.38 84 GLU A CA 1
ATOM 672 C C . GLU A 1 84 ? 2.667 -1.623 -14.292 1.00 87.38 84 GLU A C 1
ATOM 674 O O . GLU A 1 84 ? 3.422 -1.278 -15.197 1.00 87.38 84 GLU A O 1
ATOM 679 N N . ARG A 1 85 ? 1.850 -2.674 -14.427 1.00 83.06 85 ARG A N 1
ATOM 680 C CA . ARG A 1 85 ? 1.839 -3.520 -15.630 1.00 83.06 85 ARG A CA 1
ATOM 681 C C . ARG A 1 85 ? 1.409 -2.761 -16.884 1.00 83.06 85 ARG A C 1
ATOM 683 O O . ARG A 1 85 ? 2.000 -2.953 -17.939 1.00 83.06 85 ARG A O 1
ATOM 690 N N . GLU A 1 86 ? 0.396 -1.904 -16.790 1.00 81.88 86 GLU A N 1
ATOM 691 C CA . GLU A 1 86 ? -0.014 -1.039 -17.905 1.00 81.88 86 GLU A CA 1
ATOM 692 C C . GLU A 1 86 ? 1.062 -0.007 -18.267 1.00 81.88 86 GLU A C 1
ATOM 694 O O . GLU A 1 86 ? 1.229 0.321 -19.439 1.00 81.88 86 GLU A O 1
ATOM 699 N N . GLY A 1 87 ? 1.783 0.519 -17.274 1.00 76.12 87 GLY A N 1
ATOM 700 C CA . GLY A 1 87 ? 2.905 1.432 -17.481 1.00 76.12 87 GLY A CA 1
ATOM 701 C C . GLY A 1 87 ? 4.062 0.766 -18.216 1.00 76.12 87 GLY A C 1
ATOM 702 O O . GLY A 1 87 ? 4.565 1.342 -19.175 1.00 76.12 87 GLY A O 1
ATOM 703 N N . VAL A 1 88 ? 4.424 -0.456 -17.813 1.00 70.38 88 VAL A N 1
ATOM 704 C CA . VAL A 1 88 ? 5.443 -1.270 -18.494 1.00 70.38 88 VAL A CA 1
ATOM 705 C C . VAL A 1 88 ? 5.026 -1.561 -19.931 1.00 70.38 88 VAL A C 1
ATOM 707 O O . VAL A 1 88 ? 5.791 -1.259 -20.834 1.00 70.38 88 VAL A O 1
ATOM 710 N N . ARG A 1 89 ? 3.788 -2.018 -20.165 1.00 61.09 89 ARG A N 1
ATOM 711 C CA . ARG A 1 89 ? 3.282 -2.259 -21.529 1.00 61.09 89 ARG A CA 1
ATOM 712 C C . ARG A 1 89 ? 3.369 -1.018 -22.411 1.00 61.09 89 ARG A C 1
ATOM 714 O O . ARG A 1 89 ? 3.836 -1.111 -23.531 1.00 61.09 89 ARG A O 1
ATOM 721 N N . ARG A 1 90 ? 2.977 0.155 -21.902 1.00 62.72 90 ARG A N 1
ATOM 722 C CA . ARG A 1 90 ? 3.085 1.414 -22.659 1.00 62.72 90 ARG A CA 1
ATOM 723 C C . ARG A 1 90 ? 4.530 1.841 -22.908 1.00 62.72 90 ARG A C 1
ATOM 725 O O . ARG A 1 90 ? 4.799 2.459 -23.931 1.00 62.72 90 ARG A O 1
ATOM 732 N N . ALA A 1 91 ? 5.440 1.562 -21.977 1.00 62.44 91 ALA A N 1
ATOM 733 C CA . ALA A 1 91 ? 6.862 1.833 -22.162 1.00 62.44 91 ALA A CA 1
ATOM 734 C C . ALA A 1 91 ? 7.484 0.885 -23.201 1.00 62.44 91 ALA A C 1
ATOM 736 O O . ALA A 1 91 ? 8.283 1.337 -24.008 1.00 62.44 91 ALA A O 1
ATOM 737 N N . GLU A 1 92 ? 7.073 -0.385 -23.219 1.00 59.09 92 GLU A N 1
ATOM 738 C CA . GLU A 1 92 ? 7.454 -1.377 -24.236 1.00 59.09 92 GLU A CA 1
ATOM 739 C C . GLU A 1 92 ? 6.816 -1.086 -25.609 1.00 59.09 92 GLU A C 1
ATOM 741 O O . GLU A 1 92 ? 7.434 -1.344 -26.633 1.00 59.09 92 GLU A O 1
ATOM 746 N N . GLU A 1 93 ? 5.604 -0.522 -25.643 1.00 56.59 93 GLU A N 1
ATOM 747 C CA . GLU A 1 93 ? 4.912 -0.078 -26.868 1.00 56.59 93 GLU A CA 1
ATOM 748 C C . GLU A 1 93 ? 5.401 1.282 -27.387 1.00 56.59 93 GLU A C 1
ATOM 750 O O . GLU A 1 93 ? 5.042 1.682 -28.493 1.00 56.59 93 GLU A O 1
ATOM 755 N N . THR A 1 94 ? 6.188 2.027 -26.605 1.00 50.28 94 THR A N 1
ATOM 756 C CA . THR A 1 94 ? 6.811 3.250 -27.111 1.00 50.28 94 THR A CA 1
ATOM 757 C C . THR A 1 94 ? 7.962 2.822 -28.012 1.00 50.28 94 THR A C 1
ATOM 759 O O . THR A 1 94 ? 8.991 2.379 -27.508 1.00 50.28 94 THR A O 1
ATOM 762 N N . ASP A 1 95 ? 7.764 2.943 -29.329 1.00 52.12 95 ASP A N 1
ATOM 763 C CA . ASP A 1 95 ? 8.817 2.822 -30.343 1.00 52.12 95 ASP A CA 1
ATOM 764 C C . ASP A 1 95 ? 10.116 3.452 -29.825 1.00 52.12 95 ASP A C 1
ATOM 766 O O . ASP A 1 95 ? 10.061 4.535 -29.228 1.00 52.12 95 ASP A O 1
ATOM 770 N N . GLU A 1 96 ? 11.258 2.779 -30.039 1.00 55.03 96 GLU A N 1
ATOM 771 C CA . GLU A 1 96 ? 12.582 3.251 -29.620 1.00 55.03 96 GLU A CA 1
ATOM 772 C C . GLU A 1 96 ? 12.666 4.761 -29.842 1.00 55.03 96 GLU A C 1
ATOM 774 O O . GLU A 1 96 ? 12.560 5.241 -30.973 1.00 55.03 96 GLU A O 1
ATOM 779 N N . ILE A 1 97 ? 12.774 5.524 -28.749 1.00 57.72 97 ILE A N 1
ATOM 780 C CA . ILE A 1 97 ? 12.746 6.991 -28.799 1.00 57.72 97 ILE A CA 1
ATOM 781 C C . ILE A 1 97 ? 13.774 7.481 -29.822 1.00 57.72 97 ILE A C 1
ATOM 783 O O . ILE A 1 97 ? 13.485 8.407 -30.572 1.00 57.72 97 ILE A O 1
ATOM 787 N N . ASP A 1 98 ? 14.908 6.789 -29.922 1.00 56.03 98 ASP A N 1
ATOM 788 C CA . ASP A 1 98 ? 15.952 7.024 -30.914 1.00 56.03 98 ASP A CA 1
ATOM 789 C C . ASP A 1 98 ? 15.468 6.832 -32.358 1.00 56.03 98 ASP A C 1
ATOM 791 O O . ASP A 1 98 ? 15.739 7.688 -33.190 1.00 56.03 98 ASP A O 1
ATOM 795 N N . ALA A 1 99 ? 14.672 5.807 -32.670 1.00 60.34 99 ALA A N 1
ATOM 796 C CA . ALA A 1 99 ? 14.100 5.616 -34.005 1.00 60.34 99 ALA A CA 1
ATOM 797 C C . ALA A 1 99 ? 13.084 6.718 -34.370 1.00 60.34 99 ALA A C 1
ATOM 799 O O . ALA A 1 99 ? 13.079 7.230 -35.493 1.00 60.34 99 ALA A O 1
ATOM 800 N N . VAL A 1 100 ? 12.249 7.138 -33.412 1.00 59.84 100 VAL A N 1
ATOM 801 C CA . VAL A 1 100 ? 11.294 8.250 -33.597 1.00 59.84 100 VAL A CA 1
ATOM 802 C C . VAL A 1 100 ? 12.014 9.594 -33.746 1.00 59.84 100 VAL A C 1
ATOM 804 O O . VAL A 1 100 ? 11.556 10.475 -34.481 1.00 59.84 100 VAL A O 1
ATOM 807 N N . VAL A 1 101 ? 13.119 9.775 -33.026 1.00 59.94 101 VAL A N 1
ATOM 808 C CA . VAL A 1 101 ? 13.965 10.968 -33.063 1.00 59.94 101 VAL A CA 1
ATOM 809 C C . VAL A 1 101 ? 14.740 11.024 -34.381 1.00 59.94 101 VAL A C 1
ATOM 811 O O . VAL A 1 101 ? 14.670 12.048 -35.057 1.00 59.94 101 VAL A O 1
ATOM 814 N N . GLU A 1 102 ? 15.367 9.927 -34.804 1.00 63.69 102 GLU A N 1
ATOM 815 C CA . GLU A 1 102 ? 16.149 9.824 -36.043 1.00 63.69 102 GLU A CA 1
ATOM 816 C C . GLU A 1 102 ? 15.285 10.078 -37.285 1.00 63.69 102 GLU A C 1
ATOM 818 O O . GLU A 1 102 ? 15.655 10.867 -38.151 1.00 63.69 102 GLU A O 1
ATOM 823 N N . ALA A 1 103 ? 14.057 9.546 -37.322 1.00 66.56 103 ALA A N 1
ATOM 824 C CA . ALA A 1 103 ? 13.102 9.801 -38.406 1.00 66.56 103 ALA A CA 1
ATOM 825 C C . ALA A 1 103 ? 12.706 11.288 -38.565 1.00 66.56 103 ALA A C 1
ATOM 827 O O .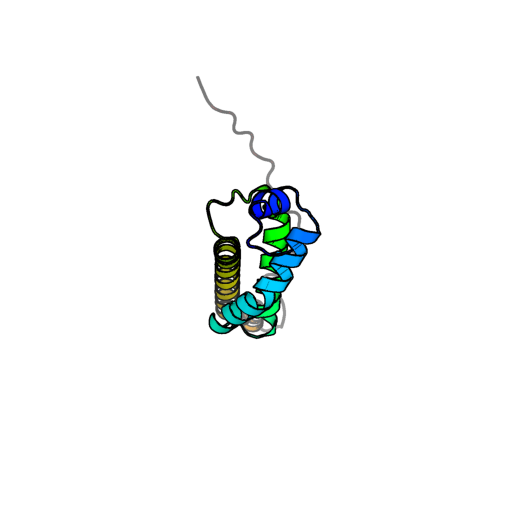 ALA A 1 103 ? 12.073 11.671 -39.553 1.00 66.56 103 ALA A O 1
ATOM 828 N N . ARG A 1 104 ? 13.034 12.145 -37.587 1.00 66.19 104 ARG A N 1
ATOM 829 C CA . ARG A 1 104 ? 12.764 13.592 -37.613 1.00 66.19 104 ARG A CA 1
ATOM 830 C C . ARG A 1 104 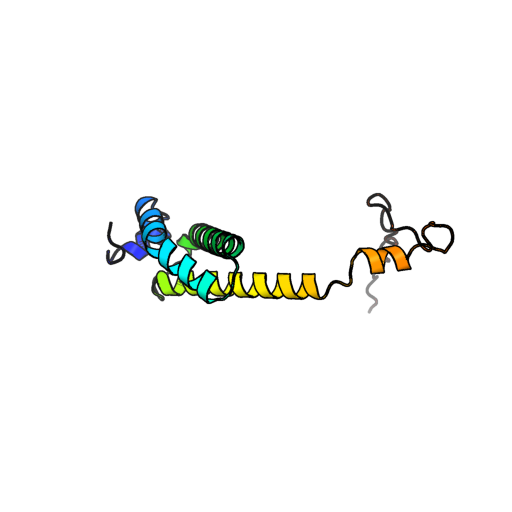? 13.976 14.427 -38.016 1.00 66.19 104 ARG A C 1
ATOM 832 O O . ARG A 1 104 ? 13.797 15.629 -38.251 1.00 66.19 104 ARG A O 1
ATOM 839 N N . PHE A 1 105 ? 15.157 13.826 -38.133 1.00 70.88 105 PHE A N 1
ATOM 840 C CA . PHE A 1 105 ? 16.328 14.450 -38.735 1.00 70.88 105 PHE A CA 1
ATOM 841 C C . PHE A 1 105 ? 16.334 14.207 -40.251 1.00 70.88 105 PHE A C 1
ATOM 843 O O . PHE A 1 105 ? 15.862 13.189 -40.746 1.00 70.88 105 PHE A O 1
ATOM 850 N N . ASN A 1 106 ? 16.794 15.190 -41.020 1.00 76.62 106 ASN A N 1
ATOM 851 C CA . ASN A 1 106 ? 17.083 15.015 -42.439 1.00 76.62 106 ASN A CA 1
ATOM 852 C C . ASN A 1 106 ? 18.488 14.423 -42.627 1.00 76.62 106 ASN A C 1
ATOM 854 O O . ASN A 1 106 ? 19.279 14.375 -41.687 1.00 76.62 106 ASN A O 1
ATOM 858 N N . GLU A 1 107 ? 18.835 14.059 -43.863 1.00 69.25 107 GLU A N 1
ATOM 859 C CA . GLU A 1 107 ? 20.147 13.491 -44.231 1.00 69.25 107 GLU A CA 1
ATOM 860 C C . GLU A 1 107 ? 21.352 14.370 -43.832 1.00 69.25 107 GLU A C 1
ATOM 862 O O . GLU A 1 107 ? 22.488 13.910 -43.804 1.00 69.25 107 GLU A O 1
ATOM 867 N N . SER A 1 108 ? 21.125 15.648 -43.511 1.00 75.00 108 SER A N 1
ATOM 868 C CA . SER A 1 108 ? 22.151 16.594 -43.058 1.00 75.00 108 SER A CA 1
ATOM 869 C C . SER A 1 108 ? 22.253 16.716 -41.529 1.00 75.00 108 SER A C 1
ATOM 871 O O . SER A 1 108 ? 22.927 17.626 -41.043 1.00 75.00 108 SER A O 1
ATOM 873 N N . GLY A 1 109 ? 21.549 15.876 -40.761 1.00 64.06 109 GLY A N 1
ATOM 874 C CA . GLY A 1 109 ? 21.532 15.924 -39.295 1.00 64.06 109 GLY A CA 1
ATOM 875 C C . GLY A 1 109 ? 20.786 17.135 -38.724 1.00 64.06 109 GLY A C 1
ATOM 876 O O . GLY A 1 109 ? 21.035 17.548 -37.591 1.00 64.06 109 GLY A O 1
ATOM 877 N N . ARG A 1 110 ? 19.879 17.753 -39.496 1.00 68.94 110 ARG A N 1
ATOM 878 C CA . ARG A 1 110 ? 19.026 18.862 -39.032 1.00 68.94 110 ARG A CA 1
ATOM 879 C C . ARG A 1 110 ? 17.582 18.415 -38.867 1.00 68.94 110 ARG A C 1
ATOM 881 O O . ARG A 1 110 ? 17.104 17.569 -39.608 1.00 68.94 110 ARG A O 1
ATOM 888 N N . TRP A 1 111 ? 16.861 19.042 -37.941 1.00 67.81 111 TRP A N 1
ATOM 889 C CA . TRP A 1 111 ? 15.428 18.812 -37.768 1.00 67.81 111 TRP A CA 1
ATOM 890 C C . TRP A 1 111 ? 14.651 19.127 -39.053 1.00 67.81 111 TRP A C 1
ATOM 892 O O . TRP A 1 111 ? 14.659 20.266 -39.519 1.00 67.81 111 TRP A O 1
ATOM 902 N N . SER A 1 112 ? 13.909 18.150 -39.571 1.00 72.88 112 SER A N 1
ATOM 903 C CA . SER A 1 112 ? 12.966 18.340 -40.683 1.00 72.88 112 SER A CA 1
ATOM 904 C C . SER A 1 112 ? 11.777 19.212 -40.261 1.00 72.88 112 SER A C 1
ATOM 906 O O . SER A 1 112 ? 11.273 20.025 -41.035 1.00 72.88 112 SER A O 1
ATOM 908 N N . ARG A 1 113 ? 11.351 19.080 -38.997 1.00 63.59 113 ARG A N 1
ATOM 909 C CA . ARG A 1 113 ? 10.473 20.019 -38.285 1.00 63.59 113 ARG A CA 1
ATOM 910 C C . ARG A 1 113 ? 10.935 20.109 -36.828 1.00 63.59 113 ARG A C 1
ATOM 912 O O . ARG A 1 113 ? 10.785 19.120 -36.110 1.00 63.59 113 ARG A O 1
ATOM 919 N N . PRO A 1 114 ? 11.505 21.239 -36.381 1.00 64.19 114 PRO A N 1
ATOM 920 C CA . PRO A 1 114 ? 12.006 21.344 -35.018 1.00 64.19 114 PRO A CA 1
ATOM 921 C C . PRO A 1 114 ? 10.854 21.266 -34.004 1.00 64.19 114 PRO A C 1
ATOM 923 O O . PRO A 1 114 ? 9.771 21.807 -34.264 1.00 64.19 114 PRO A O 1
ATOM 926 N N . PRO A 1 115 ? 11.056 20.598 -32.853 1.00 59.81 115 PRO A N 1
ATOM 927 C CA . PRO A 1 115 ? 10.066 20.578 -31.788 1.00 59.81 115 PRO A CA 1
ATOM 928 C C . PRO A 1 115 ? 9.810 22.006 -31.300 1.00 59.81 115 PRO A C 1
ATOM 930 O O . PRO A 1 115 ? 10.730 22.815 -31.179 1.00 59.81 115 PRO A O 1
ATOM 933 N N . ARG A 1 116 ? 8.541 22.329 -31.030 1.00 65.88 116 ARG A N 1
ATOM 934 C CA . ARG A 1 116 ? 8.193 23.616 -30.421 1.00 65.88 116 ARG A CA 1
ATOM 935 C C . ARG A 1 116 ? 8.769 23.648 -29.006 1.00 65.88 116 ARG A C 1
ATOM 937 O O . ARG A 1 116 ? 8.471 22.757 -28.212 1.00 65.88 116 ARG A O 1
ATOM 944 N N . GLY A 1 117 ? 9.596 24.652 -28.722 1.00 63.50 117 GLY A N 1
ATOM 945 C CA . GLY A 1 117 ? 10.156 24.875 -27.392 1.00 63.50 117 GLY A CA 1
ATOM 946 C C . GLY A 1 117 ? 9.069 25.175 -26.349 1.00 63.50 117 GLY A C 1
ATOM 947 O O . GLY A 1 117 ? 7.954 25.559 -26.714 1.00 63.50 117 GLY A O 1
ATOM 948 N N . PRO A 1 118 ? 9.364 25.013 -25.049 1.00 56.00 118 PRO A N 1
ATOM 949 C CA . PRO A 1 118 ? 8.423 25.294 -23.953 1.00 56.00 118 PRO A CA 1
ATOM 950 C C . PRO A 1 118 ? 7.968 26.768 -23.887 1.00 56.00 118 PRO A C 1
ATOM 952 O O . PRO A 1 118 ? 6.982 27.100 -23.235 1.00 56.00 118 PRO A O 1
ATOM 955 N N . ASP A 1 119 ? 8.682 27.645 -24.580 1.00 60.81 119 ASP A N 1
ATOM 956 C CA . ASP A 1 119 ? 8.489 29.081 -24.751 1.00 60.81 11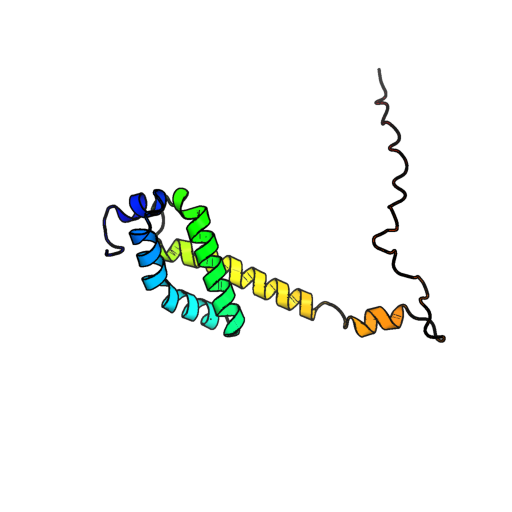9 ASP A CA 1
ATOM 957 C C . ASP A 1 119 ? 7.717 29.456 -26.030 1.00 60.81 119 ASP A C 1
ATOM 959 O O . ASP A 1 119 ? 7.304 30.610 -26.187 1.00 60.81 119 ASP A O 1
ATOM 963 N N . ALA A 1 120 ? 7.425 28.487 -26.905 1.00 60.06 120 ALA A N 1
ATOM 964 C CA . ALA A 1 120 ? 6.500 28.663 -28.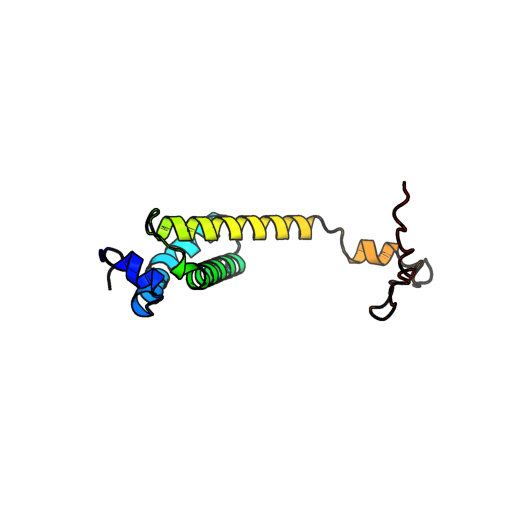016 1.00 60.06 120 ALA A CA 1
ATOM 965 C C . ALA A 1 120 ? 5.069 28.740 -27.466 1.00 60.06 120 ALA A C 1
ATOM 967 O O . ALA A 1 120 ? 4.322 27.759 -27.481 1.00 60.06 120 ALA A O 1
ATOM 968 N N . ARG A 1 121 ? 4.691 29.912 -26.934 1.00 51.97 121 ARG A N 1
ATOM 969 C CA . ARG A 1 121 ? 3.309 30.222 -26.556 1.00 51.97 121 ARG A CA 1
ATOM 970 C C . ARG A 1 121 ? 2.414 29.765 -27.699 1.00 51.97 121 ARG A C 1
ATOM 972 O O . ARG A 1 121 ? 2.601 30.186 -28.838 1.00 51.97 121 ARG A O 1
ATOM 979 N N . ALA A 1 122 ? 1.487 28.861 -27.395 1.00 53.75 122 ALA A N 1
ATOM 980 C CA . ALA A 1 122 ? 0.448 28.493 -28.332 1.00 53.75 122 ALA A CA 1
ATOM 981 C C . ALA A 1 122 ? -0.196 29.792 -28.823 1.00 53.75 122 ALA A C 1
ATOM 983 O O . ALA A 1 122 ? -0.704 30.564 -28.008 1.00 53.75 122 ALA A O 1
ATOM 984 N N . ASP A 1 123 ? -0.148 30.036 -30.131 1.00 52.91 123 ASP A N 1
ATOM 985 C CA . ASP A 1 123 ? -1.071 30.949 -30.790 1.00 52.91 123 ASP A CA 1
ATOM 986 C C . ASP A 1 123 ? -2.477 30.390 -30.542 1.00 52.91 123 ASP A C 1
ATOM 988 O O . ASP A 1 123 ? -3.010 29.580 -31.299 1.00 52.91 123 ASP A O 1
ATOM 992 N N . VAL A 1 124 ? -3.038 30.731 -29.384 1.00 48.69 124 VAL A N 1
ATOM 993 C CA . VAL A 1 124 ? -4.446 30.559 -29.078 1.00 48.69 124 VAL A CA 1
ATOM 994 C C . VAL A 1 124 ? -5.105 31.746 -29.764 1.00 48.69 124 VAL A C 1
ATOM 996 O O . VAL A 1 124 ? -4.941 32.868 -29.276 1.00 48.69 124 VAL A O 1
ATOM 999 N N . PRO A 1 125 ? -5.811 31.564 -30.895 1.00 46.56 125 PRO A N 1
ATOM 1000 C CA . PRO A 1 125 ? -6.559 32.670 -31.463 1.00 46.56 125 PRO A CA 1
ATOM 1001 C C . PRO A 1 125 ? -7.519 33.188 -30.382 1.00 46.56 125 PRO A C 1
ATOM 1003 O O . PRO A 1 125 ? -8.116 32.371 -29.664 1.00 46.56 125 PRO A O 1
ATOM 1006 N N . PRO A 1 126 ? -7.654 34.517 -30.207 1.00 44.12 126 PRO A N 1
ATOM 1007 C CA . PRO A 1 126 ? -8.571 35.066 -29.222 1.00 44.12 126 PRO A CA 1
ATOM 1008 C C . PRO A 1 126 ? -9.946 34.459 -29.479 1.00 44.12 126 PRO A C 1
ATOM 1010 O O . PRO A 1 126 ? -10.441 34.479 -30.607 1.00 44.12 126 PRO A O 1
ATOM 1013 N N . ARG A 1 127 ? -10.513 33.832 -28.441 1.00 44.03 127 ARG A N 1
ATOM 1014 C CA . ARG A 1 127 ? -11.792 33.122 -28.512 1.00 44.03 127 ARG A CA 1
ATOM 1015 C C . ARG A 1 127 ? -12.800 34.045 -29.188 1.00 44.03 127 ARG A C 1
ATOM 1017 O O . ARG A 1 127 ? -13.172 35.062 -28.610 1.00 44.03 127 ARG A O 1
ATOM 1024 N N . ALA A 1 128 ? -13.234 33.688 -30.395 1.00 45.69 128 ALA A N 1
ATOM 1025 C CA . ALA A 1 128 ? -14.408 34.295 -30.989 1.00 45.69 128 ALA A CA 1
ATOM 1026 C C . ALA A 1 128 ? -15.544 34.086 -29.985 1.00 45.69 128 ALA A C 1
ATOM 1028 O O . ALA A 1 128 ? -15.919 32.948 -29.688 1.00 45.69 128 ALA A O 1
ATOM 1029 N N . CYS A 1 129 ? -16.017 35.181 -29.389 1.00 43.56 129 CYS A N 1
ATOM 1030 C CA . CYS A 1 129 ? -17.205 35.180 -28.559 1.00 43.56 129 CYS A CA 1
ATOM 1031 C C . CYS A 1 129 ? -18.309 34.475 -29.348 1.00 43.56 129 CYS A C 1
ATOM 1033 O O . CYS A 1 129 ? -18.748 34.971 -30.385 1.00 43.56 129 CYS A O 1
ATOM 1035 N N . LEU A 1 130 ? -18.746 33.311 -28.865 1.00 47.44 130 LEU A N 1
ATOM 1036 C CA . LEU A 1 130 ? -19.996 32.700 -29.287 1.00 47.44 130 LEU A CA 1
ATOM 1037 C C . LEU A 1 130 ? -21.118 33.640 -28.839 1.00 47.44 130 LEU A C 1
ATOM 1039 O O . LEU A 1 130 ? -21.691 33.488 -27.761 1.00 47.44 130 LEU A O 1
ATOM 1043 N N . ALA A 1 131 ? -21.405 34.645 -29.666 1.00 45.34 131 ALA A N 1
ATOM 1044 C CA . ALA A 1 131 ? -22.665 35.353 -29.638 1.00 45.34 131 ALA A CA 1
ATOM 1045 C C . ALA A 1 131 ? -23.740 34.329 -30.007 1.00 45.34 131 ALA A C 1
ATOM 1047 O O . ALA A 1 131 ? -23.952 33.973 -31.166 1.00 45.34 131 ALA A O 1
ATOM 1048 N N . ARG A 1 132 ? -24.352 33.793 -28.956 1.00 42.47 132 ARG A N 1
ATOM 1049 C CA . ARG A 1 132 ? -25.573 33.003 -28.977 1.00 42.47 132 ARG A CA 1
ATOM 1050 C C . ARG A 1 132 ? -26.596 33.758 -29.831 1.00 42.47 132 ARG A C 1
ATOM 1052 O O . ARG A 1 132 ? -26.976 34.875 -29.494 1.00 42.47 132 ARG A O 1
ATOM 1059 N N . ARG A 1 133 ? -26.988 33.176 -30.963 1.00 43.66 133 ARG A N 1
ATOM 1060 C CA . ARG A 1 133 ? -28.075 33.700 -31.792 1.00 43.66 133 ARG A CA 1
ATOM 1061 C C . ARG A 1 133 ? -29.421 33.323 -31.160 1.00 43.66 133 ARG A C 1
ATOM 1063 O O . ARG A 1 133 ? -29.601 32.158 -30.812 1.00 43.66 133 ARG A O 1
ATOM 1070 N N . LEU A 1 134 ? -30.325 34.309 -31.177 1.00 32.81 134 LEU A N 1
ATOM 1071 C CA . LEU A 1 134 ? -31.797 34.234 -31.229 1.00 32.81 134 LEU A CA 1
ATOM 1072 C C . LEU A 1 134 ? -32.561 34.167 -29.892 1.00 32.81 134 LEU A C 1
ATOM 1074 O O . LEU A 1 134 ? -32.037 33.625 -28.913 1.00 32.81 134 LEU A O 1
ATOM 1078 N N . PRO A 1 135 ? -33.806 34.692 -29.842 1.00 48.84 135 PRO A N 1
ATOM 1079 C CA . PRO A 1 135 ? -34.686 35.115 -30.954 1.00 48.84 135 PRO A CA 1
ATOM 1080 C C . PRO A 1 135 ? -34.496 36.549 -31.461 1.00 48.84 135 PRO A C 1
ATOM 1082 O O . PRO A 1 135 ? -34.190 37.444 -30.645 1.00 48.84 135 PRO A O 1
#

Secondary structure (DSSP, 8-state):
--TT-TTHHHHHHTT-HHHHHHHHHHHHHHHHHHHHHTT--HHHHHHHHHHHHHHHHHHGGG--SSS-HHHHHHHHHHHHHHHHHHHHHHHHSS--HHHHHHTTB-TTSSBSSPPPPTT----------------

Foldseek 3Di:
DDCPPPCLLVCLLVLPVVSLVNLCVVCVVVQLVVLVVLVDDNVLSNVLLVVLSVVSSVCSNVRDPPDRSNVSSVVSSVVSSVVVVVVVVVVVVPDPVVVVVVVQADPVRDGPDDDDDPPNPPPPPPPPPPPPDDD